Protein AF-A0A7L4PKH6-F1 (afdb_monomer_lite)

Structure (mmCIF, N/CA/C/O backbone):
data_AF-A0A7L4PKH6-F1
#
_entry.id   AF-A0A7L4PKH6-F1
#
loop_
_atom_site.group_PDB
_atom_site.id
_atom_site.type_symbol
_atom_site.label_atom_id
_atom_site.label_alt_id
_atom_site.label_comp_id
_atom_site.label_asym_id
_atom_site.label_entity_id
_atom_site.label_seq_id
_atom_site.pdbx_PDB_ins_code
_atom_site.Cartn_x
_atom_site.Cartn_y
_atom_site.Cartn_z
_atom_site.occupancy
_atom_site.B_iso_or_equiv
_atom_site.auth_seq_id
_atom_site.auth_comp_id
_atom_site.auth_asym_id
_atom_site.auth_atom_id
_atom_site.pdbx_PDB_model_num
ATOM 1 N N . ASN A 1 1 ? 26.797 -3.212 -8.574 1.00 84.25 1 ASN A N 1
ATOM 2 C CA . ASN A 1 1 ? 27.108 -4.497 -7.897 1.00 84.25 1 ASN A CA 1
ATOM 3 C C . ASN A 1 1 ? 26.243 -5.493 -8.623 1.00 84.25 1 ASN A C 1
ATOM 5 O O . ASN A 1 1 ? 25.037 -5.291 -8.615 1.00 84.25 1 ASN A O 1
ATOM 9 N N . GLU A 1 2 ? 26.840 -6.496 -9.261 1.00 94.25 2 GLU A N 1
ATOM 10 C CA . GLU A 1 2 ? 26.172 -7.396 -10.209 1.00 94.25 2 GLU A CA 1
ATOM 11 C C . GLU A 1 2 ? 24.818 -7.933 -9.711 1.00 94.25 2 GLU A C 1
ATOM 13 O O . GLU A 1 2 ? 23.848 -7.939 -10.462 1.00 94.25 2 GLU A O 1
ATOM 18 N N . ILE A 1 3 ? 24.705 -8.284 -8.425 1.00 94.69 3 ILE A N 1
ATOM 19 C CA . ILE A 1 3 ? 23.453 -8.791 -7.834 1.00 94.69 3 ILE A CA 1
ATOM 20 C C . ILE A 1 3 ? 22.345 -7.728 -7.828 1.00 94.69 3 ILE A C 1
ATOM 22 O O . ILE A 1 3 ? 21.189 -8.030 -8.124 1.00 94.69 3 ILE A O 1
ATOM 26 N N . ILE A 1 4 ? 22.686 -6.480 -7.496 1.00 91.00 4 ILE A N 1
ATOM 27 C CA . ILE A 1 4 ? 21.734 -5.358 -7.494 1.00 91.00 4 ILE A CA 1
ATOM 28 C C . ILE A 1 4 ? 21.279 -5.075 -8.926 1.00 91.00 4 ILE A C 1
ATOM 30 O O . ILE A 1 4 ? 20.088 -4.910 -9.178 1.00 91.00 4 ILE A O 1
ATOM 34 N N . ASP A 1 5 ? 22.220 -5.082 -9.868 1.00 93.44 5 ASP A N 1
ATOM 35 C CA . ASP A 1 5 ? 21.943 -4.805 -11.274 1.00 93.44 5 ASP A CA 1
ATOM 36 C C . ASP A 1 5 ? 21.011 -5.880 -11.868 1.00 93.44 5 ASP A C 1
ATOM 38 O O . ASP A 1 5 ? 20.018 -5.548 -12.519 1.00 93.44 5 ASP A O 1
ATOM 42 N N . LEU A 1 6 ? 21.252 -7.159 -11.557 1.00 96.19 6 LEU A N 1
ATOM 43 C CA . LEU A 1 6 ? 20.371 -8.272 -11.930 1.00 96.19 6 LEU A CA 1
ATOM 44 C C . LEU A 1 6 ? 18.995 -8.193 -11.253 1.00 96.19 6 LEU A C 1
ATOM 46 O O . LEU A 1 6 ? 17.981 -8.438 -11.904 1.00 96.19 6 LEU A O 1
ATOM 50 N N . SER A 1 7 ? 18.933 -7.812 -9.974 1.00 93.44 7 SER A N 1
ATOM 51 C CA . SER A 1 7 ? 17.662 -7.656 -9.247 1.00 93.44 7 SER A CA 1
ATOM 52 C C . SER A 1 7 ? 16.801 -6.543 -9.853 1.00 93.44 7 SER A C 1
ATOM 54 O O . SER A 1 7 ? 15.596 -6.717 -10.040 1.00 93.44 7 SER A O 1
ATOM 56 N N . ASN A 1 8 ? 17.425 -5.428 -10.245 1.00 93.12 8 ASN A N 1
ATOM 57 C CA . ASN A 1 8 ? 16.753 -4.326 -10.930 1.00 93.12 8 ASN A CA 1
ATOM 58 C C . ASN A 1 8 ? 16.263 -4.732 -12.327 1.00 93.12 8 ASN A C 1
ATOM 60 O O . ASN A 1 8 ? 15.149 -4.383 -12.715 1.00 93.12 8 ASN A O 1
ATOM 64 N N . GLN A 1 9 ? 17.056 -5.502 -13.078 1.00 96.56 9 GLN A N 1
ATOM 65 C CA . GLN A 1 9 ? 16.622 -6.049 -14.368 1.00 96.56 9 GLN A CA 1
ATOM 66 C C . GLN A 1 9 ? 15.438 -7.007 -14.208 1.00 96.56 9 GLN A C 1
ATOM 68 O O . GLN A 1 9 ? 14.466 -6.907 -14.955 1.00 96.56 9 GLN A O 1
ATOM 73 N N . PHE A 1 10 ? 15.477 -7.886 -13.205 1.00 96.62 10 PHE A N 1
ATOM 74 C CA . PHE A 1 10 ? 14.372 -8.790 -12.901 1.00 96.62 10 PHE A CA 1
ATOM 75 C C . PHE A 1 10 ? 13.089 -8.022 -12.565 1.00 96.62 10 PHE A C 1
ATOM 77 O O . PHE A 1 10 ? 12.035 -8.304 -13.136 1.00 96.62 10 PHE A O 1
ATOM 84 N N . LEU A 1 11 ? 13.182 -6.998 -11.711 1.00 96.19 11 LEU A N 1
ATOM 85 C CA . LEU A 1 11 ? 12.059 -6.119 -11.390 1.00 96.19 11 LEU A CA 1
ATOM 86 C C . LEU A 1 11 ? 11.465 -5.464 -12.648 1.00 96.19 11 LEU A C 1
ATOM 88 O O . LEU A 1 11 ? 10.246 -5.448 -12.813 1.00 96.19 11 LEU A O 1
ATOM 92 N N . ILE A 1 12 ? 12.304 -4.962 -13.559 1.00 97.75 12 ILE A N 1
ATOM 93 C CA . ILE A 1 12 ? 11.849 -4.374 -14.829 1.00 97.75 12 ILE A CA 1
ATOM 94 C C . ILE A 1 12 ? 11.05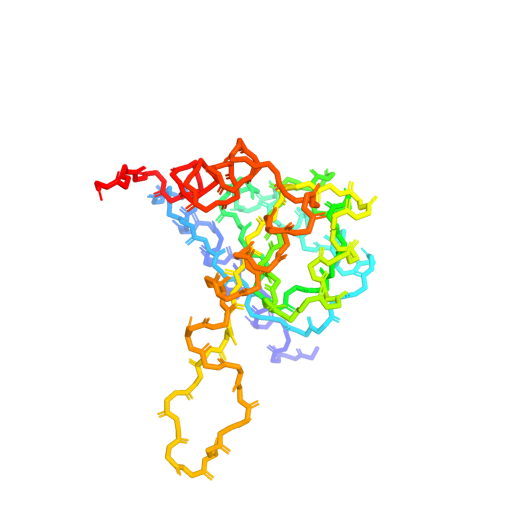1 -5.388 -15.657 1.00 97.75 12 ILE A C 1
ATOM 96 O O . ILE A 1 12 ? 9.993 -5.042 -16.187 1.00 97.75 12 ILE A O 1
ATOM 100 N N . GLU A 1 13 ? 11.523 -6.630 -15.773 1.00 98.25 13 GLU A N 1
ATOM 101 C CA . GLU A 1 13 ? 10.806 -7.667 -16.523 1.00 98.25 13 GLU A CA 1
ATOM 102 C C . GLU A 1 13 ? 9.475 -8.040 -15.858 1.00 98.25 13 GLU A C 1
ATOM 104 O O . GLU A 1 13 ? 8.458 -8.150 -16.547 1.00 98.25 13 GLU A O 1
ATOM 109 N N . VAL A 1 14 ? 9.430 -8.123 -14.523 1.00 97.75 14 VAL A N 1
ATOM 110 C CA . VAL A 1 14 ? 8.180 -8.327 -13.772 1.00 97.75 14 VAL A CA 1
ATOM 111 C C . VAL A 1 14 ? 7.182 -7.198 -14.043 1.00 97.75 14 VAL A C 1
ATOM 113 O O . VAL A 1 14 ? 6.020 -7.481 -14.330 1.00 97.75 14 VAL A O 1
ATOM 116 N N . LEU A 1 15 ? 7.621 -5.935 -14.026 1.00 98.31 15 LEU A N 1
ATOM 117 C CA . LEU A 1 15 ? 6.761 -4.778 -14.310 1.00 98.31 15 LEU A CA 1
ATOM 118 C C . LEU A 1 15 ? 6.201 -4.796 -15.742 1.00 98.31 15 LEU A C 1
ATOM 120 O O . LEU A 1 15 ? 5.029 -4.480 -15.957 1.00 98.31 15 LEU A O 1
ATOM 124 N N . LYS A 1 16 ? 7.007 -5.195 -16.733 1.00 98.50 16 LYS A N 1
ATOM 125 C CA . LYS A 1 16 ? 6.545 -5.324 -18.126 1.00 98.50 16 LYS A CA 1
ATOM 126 C C . LYS A 1 16 ? 5.497 -6.425 -18.270 1.00 98.50 16 LYS A C 1
ATOM 128 O O . LYS A 1 16 ? 4.482 -6.233 -18.946 1.00 98.50 16 LYS A O 1
ATOM 133 N N . VAL A 1 17 ? 5.746 -7.583 -17.657 1.00 98.38 17 VAL A N 1
ATOM 134 C CA . VAL A 1 17 ? 4.822 -8.723 -17.694 1.00 98.38 17 VAL A CA 1
ATOM 135 C C . VAL A 1 17 ? 3.522 -8.377 -16.975 1.00 98.38 17 VAL A C 1
ATOM 137 O O . VAL A 1 17 ? 2.450 -8.621 -17.529 1.00 98.38 17 VAL A O 1
ATOM 140 N N . SER A 1 18 ? 3.594 -7.753 -15.799 1.00 97.69 18 SER A N 1
ATOM 141 C CA . SER A 1 18 ? 2.405 -7.395 -15.027 1.00 97.69 18 SER A CA 1
ATOM 142 C C . SER A 1 18 ? 1.519 -6.394 -15.761 1.00 97.69 18 SER A C 1
ATOM 144 O O . SER A 1 18 ? 0.314 -6.613 -15.864 1.00 97.69 18 SER A O 1
ATOM 146 N N . LYS A 1 19 ? 2.115 -5.376 -16.395 1.00 97.75 19 LYS A N 1
ATOM 147 C CA . LYS A 1 19 ? 1.410 -4.430 -17.271 1.00 97.75 19 LYS A CA 1
ATOM 148 C C . LYS A 1 19 ? 0.704 -5.134 -18.428 1.00 97.75 19 LYS A C 1
ATOM 150 O O . LYS A 1 19 ? -0.453 -4.842 -18.720 1.00 97.75 19 LYS A O 1
ATOM 155 N N . LYS A 1 20 ? 1.377 -6.084 -19.090 1.00 98.06 20 LYS A N 1
ATOM 156 C CA . LYS A 1 20 ? 0.788 -6.865 -20.192 1.00 98.06 20 LYS A CA 1
ATOM 157 C C . LYS A 1 20 ? -0.409 -7.699 -19.723 1.00 98.06 20 LYS A C 1
ATOM 159 O O . LYS A 1 20 ? -1.388 -7.815 -20.455 1.00 98.06 20 LYS A O 1
ATOM 164 N N . LEU A 1 21 ? -0.319 -8.282 -18.529 1.00 97.31 21 LEU A N 1
ATOM 165 C CA . LEU A 1 21 ? -1.365 -9.119 -17.936 1.00 97.31 21 LEU A CA 1
ATOM 166 C C . LEU A 1 21 ? -2.430 -8.319 -17.173 1.00 97.31 21 LEU A C 1
ATOM 168 O O . LEU A 1 21 ? -3.433 -8.899 -16.768 1.00 97.31 21 LEU A O 1
ATOM 172 N N . LYS A 1 22 ? -2.227 -7.007 -16.993 1.00 95.25 22 LYS A N 1
ATOM 173 C CA . LYS A 1 22 ? -3.051 -6.122 -16.157 1.00 95.25 22 LYS A CA 1
ATOM 174 C C . LYS A 1 22 ? -3.193 -6.623 -14.714 1.00 95.25 22 LYS A C 1
ATOM 176 O O . LYS A 1 22 ? -4.240 -6.437 -14.096 1.00 95.25 22 LYS A O 1
ATOM 181 N N . CYS A 1 23 ? -2.156 -7.271 -14.182 1.00 96.38 23 CYS A N 1
ATOM 182 C CA . CYS A 1 23 ? -2.165 -7.805 -12.824 1.00 96.38 23 CYS A CA 1
ATOM 183 C C . CYS A 1 23 ? -1.380 -6.902 -11.857 1.00 96.38 23 CYS A C 1
ATOM 185 O O . CYS A 1 23 ? -0.369 -6.315 -12.254 1.00 96.38 23 CYS A O 1
ATOM 187 N N . PRO A 1 24 ? -1.795 -6.806 -10.583 1.00 97.69 24 PRO A N 1
ATOM 188 C CA . PRO A 1 24 ? -1.053 -6.042 -9.588 1.00 97.69 24 PRO A CA 1
ATOM 189 C C . PRO A 1 24 ? 0.324 -6.622 -9.274 1.00 97.69 24 PRO A C 1
ATOM 191 O O . PRO A 1 24 ? 0.537 -7.831 -9.359 1.00 97.69 24 PRO A O 1
ATOM 194 N N . VAL A 1 25 ? 1.240 -5.756 -8.842 1.00 97.81 25 VAL A N 1
ATOM 195 C CA . VAL A 1 25 ? 2.558 -6.127 -8.313 1.00 97.81 25 VAL A CA 1
ATOM 196 C C . VAL A 1 25 ? 2.701 -5.576 -6.904 1.00 97.81 25 VAL A C 1
ATOM 198 O O . VAL A 1 25 ? 2.590 -4.370 -6.693 1.00 97.81 25 VAL A O 1
ATOM 201 N N . GLN A 1 26 ? 2.998 -6.456 -5.950 1.00 97.19 26 GLN A N 1
ATOM 202 C CA . GLN A 1 26 ? 3.416 -6.062 -4.609 1.00 97.19 26 GLN A CA 1
ATOM 203 C C . GLN A 1 26 ? 4.945 -6.048 -4.534 1.00 97.19 26 GLN A C 1
ATOM 205 O O . GLN A 1 26 ? 5.595 -7.070 -4.747 1.00 97.19 26 GLN A O 1
ATOM 210 N N . LEU A 1 27 ? 5.521 -4.884 -4.248 1.00 95.81 27 LEU A N 1
ATOM 211 C CA . LEU A 1 27 ? 6.961 -4.683 -4.153 1.00 95.81 27 LEU A CA 1
ATOM 212 C C . LEU A 1 27 ? 7.431 -4.852 -2.711 1.00 95.81 27 LEU A C 1
ATOM 214 O O . LEU A 1 27 ? 7.104 -4.034 -1.847 1.00 95.81 27 LEU A O 1
ATOM 218 N N . HIS A 1 28 ? 8.245 -5.879 -2.481 1.00 93.06 28 HIS A N 1
ATOM 219 C CA . HIS A 1 28 ? 9.047 -6.019 -1.272 1.00 93.06 28 HIS A CA 1
ATOM 220 C C . HIS A 1 28 ? 10.441 -5.448 -1.548 1.00 93.06 28 HIS A C 1
ATOM 222 O O . HIS A 1 28 ? 11.146 -5.907 -2.443 1.00 93.06 28 HIS A O 1
ATOM 228 N N . THR A 1 29 ? 10.817 -4.422 -0.798 1.00 90.12 29 THR A N 1
ATOM 229 C CA . THR A 1 29 ? 12.062 -3.663 -0.979 1.00 90.12 29 THR A CA 1
ATOM 230 C C . THR A 1 29 ? 12.585 -3.257 0.392 1.00 90.12 29 THR A C 1
ATOM 232 O O . THR A 1 29 ? 11.888 -3.416 1.398 1.00 90.12 29 THR A O 1
ATOM 235 N N . GLU A 1 30 ? 13.765 -2.653 0.440 1.00 88.06 30 GLU A N 1
ATOM 236 C CA . GLU A 1 30 ? 14.218 -1.920 1.612 1.00 88.06 30 GLU A CA 1
ATOM 237 C C . GLU A 1 30 ? 13.219 -0.826 2.032 1.00 88.06 30 GLU A C 1
ATOM 239 O O . GLU A 1 30 ? 12.331 -0.414 1.271 1.00 88.06 30 GLU A O 1
ATOM 244 N N . THR A 1 31 ? 13.365 -0.341 3.266 1.00 83.44 31 THR A N 1
ATOM 245 C CA . THR A 1 31 ? 12.620 0.831 3.729 1.00 83.44 31 THR A CA 1
ATOM 246 C C . THR A 1 31 ? 12.959 2.019 2.838 1.00 83.44 31 THR A C 1
ATOM 248 O O . THR A 1 31 ? 14.115 2.429 2.763 1.00 83.44 31 THR A O 1
ATOM 251 N N . PHE A 1 32 ? 11.946 2.569 2.176 1.00 89.62 32 PHE A N 1
ATOM 252 C CA . PHE A 1 32 ? 12.114 3.719 1.298 1.00 89.62 32 PHE A CA 1
ATOM 253 C C . PHE A 1 32 ? 12.119 5.022 2.086 1.00 89.62 32 PHE A C 1
ATOM 255 O O . PHE A 1 32 ? 11.326 5.215 3.008 1.00 89.62 32 PHE A O 1
ATOM 262 N N . ASP A 1 33 ? 13.009 5.916 1.677 1.00 94.25 33 ASP A N 1
ATOM 263 C CA . ASP A 1 33 ? 12.849 7.348 1.867 1.00 94.25 33 ASP A CA 1
ATOM 264 C C . ASP A 1 33 ? 12.178 7.967 0.628 1.00 94.25 33 ASP A C 1
ATOM 266 O O . ASP A 1 33 ? 11.832 7.275 -0.334 1.00 94.25 33 ASP A O 1
ATOM 270 N N . GLU A 1 34 ? 11.989 9.284 0.646 1.00 95.50 34 GLU A N 1
ATOM 271 C CA . GLU A 1 34 ? 11.386 10.021 -0.467 1.00 95.50 34 GLU A CA 1
ATOM 272 C C . GLU A 1 34 ? 12.127 9.804 -1.796 1.00 95.50 34 GLU A C 1
ATOM 274 O O . GLU A 1 34 ? 11.493 9.597 -2.831 1.00 95.50 34 GLU A O 1
ATOM 279 N N . SER A 1 35 ? 13.466 9.777 -1.777 1.00 96.38 35 SER A N 1
ATOM 280 C CA . SER A 1 35 ? 14.270 9.606 -2.993 1.00 96.38 35 SER A CA 1
ATOM 281 C C . SER A 1 35 ? 14.027 8.244 -3.641 1.00 96.38 35 SER A C 1
ATOM 283 O O . SER A 1 35 ? 13.885 8.150 -4.861 1.00 96.38 35 SER A O 1
ATOM 285 N N . LYS A 1 36 ? 13.889 7.197 -2.820 1.00 95.38 36 LYS A N 1
ATOM 286 C CA . LYS A 1 36 ? 13.589 5.841 -3.278 1.00 95.38 36 LYS A CA 1
ATOM 287 C C . LYS A 1 36 ? 12.176 5.702 -3.822 1.00 95.38 36 LYS A C 1
ATOM 289 O O . LYS A 1 36 ? 11.981 4.988 -4.806 1.00 95.38 36 LYS A O 1
ATOM 294 N N . PHE A 1 37 ? 11.207 6.423 -3.257 1.00 97.00 37 PHE A N 1
ATOM 295 C CA . PHE A 1 37 ? 9.873 6.509 -3.851 1.00 97.00 37 PHE A CA 1
ATOM 296 C C . PHE A 1 37 ? 9.899 7.148 -5.242 1.00 97.00 37 PHE A C 1
ATOM 298 O O . PHE A 1 37 ? 9.284 6.625 -6.169 1.00 97.00 37 PHE A O 1
ATOM 305 N N . LEU A 1 38 ? 10.641 8.239 -5.423 1.00 97.38 38 LEU A N 1
ATOM 306 C CA . LEU A 1 38 ? 10.764 8.877 -6.735 1.00 97.38 38 LEU A CA 1
ATOM 307 C C . LEU A 1 38 ? 11.482 7.968 -7.747 1.00 97.38 38 LEU A C 1
ATOM 309 O O . LEU A 1 38 ? 11.027 7.834 -8.882 1.00 97.38 38 LEU A O 1
ATOM 313 N N . GLU A 1 39 ? 12.550 7.284 -7.323 1.00 95.69 39 GLU A N 1
ATOM 314 C CA . GLU A 1 39 ? 13.290 6.326 -8.155 1.00 95.69 39 GLU A CA 1
ATOM 315 C C . GLU A 1 39 ? 12.385 5.183 -8.648 1.00 95.69 39 GLU A C 1
ATOM 317 O O . GLU A 1 39 ? 12.326 4.908 -9.852 1.00 95.69 39 GLU A O 1
ATOM 322 N N . ILE A 1 40 ? 11.626 4.548 -7.742 1.00 95.25 40 ILE A N 1
ATOM 323 C CA . ILE A 1 40 ? 10.695 3.484 -8.138 1.00 95.25 40 ILE A CA 1
ATOM 324 C C . ILE A 1 40 ? 9.552 4.032 -8.997 1.00 95.25 40 ILE A C 1
ATOM 326 O O . ILE A 1 40 ? 9.113 3.358 -9.928 1.00 95.25 40 ILE A O 1
ATOM 330 N N . GLY A 1 41 ? 9.086 5.253 -8.718 1.00 96.88 41 GLY A N 1
ATOM 331 C CA . GLY A 1 41 ? 8.023 5.915 -9.466 1.00 96.88 41 GLY A CA 1
ATOM 332 C C . GLY A 1 41 ? 8.381 6.062 -10.942 1.00 96.88 41 GLY A C 1
ATOM 333 O O . GLY A 1 41 ? 7.605 5.662 -11.811 1.00 96.88 41 GLY A O 1
ATOM 334 N N . GLU A 1 42 ? 9.592 6.537 -11.237 1.00 97.69 42 GLU A N 1
ATOM 335 C CA . GLU A 1 42 ? 10.095 6.650 -12.610 1.00 97.69 42 GLU A CA 1
ATOM 336 C C . GLU A 1 42 ? 10.246 5.280 -13.290 1.00 97.69 42 GLU A C 1
ATOM 338 O O . GLU A 1 42 ? 9.875 5.113 -14.459 1.00 97.69 42 GLU A O 1
ATOM 343 N N . LEU A 1 43 ? 10.721 4.266 -12.558 1.00 96.88 43 LEU A N 1
ATOM 344 C CA . LEU A 1 43 ? 10.839 2.899 -13.071 1.00 96.88 43 LEU A CA 1
ATOM 345 C C . LEU A 1 43 ? 9.469 2.319 -13.460 1.00 96.88 43 LEU A C 1
ATOM 347 O O . LEU A 1 43 ? 9.290 1.798 -14.566 1.00 96.88 43 LEU A O 1
ATOM 351 N N . VAL A 1 44 ? 8.492 2.433 -12.560 1.00 97.38 44 VAL A N 1
ATOM 352 C CA . VAL A 1 44 ? 7.132 1.915 -12.741 1.00 97.38 44 VAL A CA 1
ATOM 353 C C . VAL A 1 44 ? 6.407 2.677 -13.844 1.00 97.38 44 VAL A C 1
ATOM 355 O O . VAL A 1 44 ? 5.770 2.052 -14.688 1.00 97.38 44 VAL A O 1
ATOM 358 N N . LYS A 1 45 ? 6.552 4.002 -13.913 1.00 97.62 45 LYS A N 1
ATOM 359 C CA . LYS A 1 45 ? 5.997 4.819 -15.000 1.00 97.62 45 LYS A CA 1
ATOM 360 C C . LYS A 1 45 ? 6.533 4.393 -16.366 1.00 97.62 45 LYS A C 1
ATOM 362 O O . LYS A 1 45 ? 5.785 4.368 -17.344 1.00 97.62 45 LYS A O 1
ATOM 367 N N . LYS A 1 46 ? 7.818 4.031 -16.441 1.00 98.06 46 LYS A N 1
ATOM 368 C CA . LYS A 1 46 ? 8.468 3.622 -17.690 1.00 98.06 46 LYS A CA 1
ATOM 369 C C . LYS A 1 46 ? 8.096 2.205 -18.129 1.00 98.06 46 LYS A C 1
ATOM 371 O O . LYS A 1 46 ? 7.841 1.989 -19.313 1.00 98.06 46 LYS A O 1
ATOM 376 N N . TYR A 1 47 ? 8.079 1.241 -17.209 1.00 98.25 47 TYR A N 1
ATOM 377 C CA . TYR A 1 47 ? 7.988 -0.183 -17.563 1.00 98.25 47 TYR A CA 1
ATOM 378 C C . TYR A 1 47 ? 6.698 -0.872 -17.116 1.00 98.25 47 TYR A C 1
ATOM 380 O O . TYR A 1 47 ? 6.318 -1.875 -17.716 1.00 98.25 47 TYR A O 1
ATOM 388 N N . GLY A 1 48 ? 6.011 -0.331 -16.113 1.00 97.81 48 GLY A N 1
ATOM 389 C CA . GLY A 1 48 ? 4.809 -0.899 -15.512 1.00 97.81 48 GLY A CA 1
ATOM 390 C C . GLY A 1 48 ? 3.566 -0.022 -15.681 1.00 97.81 48 GLY A C 1
ATOM 391 O O . GLY A 1 48 ? 3.428 0.748 -16.642 1.00 97.81 48 GLY A O 1
ATOM 392 N N . GLU A 1 49 ? 2.646 -0.180 -14.736 1.00 98.00 49 GLU A N 1
ATOM 393 C CA . GLU A 1 49 ? 1.413 0.591 -14.590 1.00 98.00 49 GLU A CA 1
ATOM 394 C C . GLU A 1 49 ? 1.303 1.042 -13.122 1.00 98.00 49 GLU A C 1
ATOM 396 O O . GLU A 1 49 ? 1.059 0.198 -12.259 1.00 98.00 49 GLU A O 1
ATOM 401 N N . PRO A 1 50 ? 1.518 2.336 -12.805 1.00 98.00 50 PRO A N 1
ATOM 402 C CA . PRO A 1 50 ? 1.547 2.818 -11.421 1.00 98.00 50 PRO A CA 1
ATOM 403 C C . PRO A 1 50 ? 0.318 2.447 -10.588 1.00 98.00 50 PRO A C 1
ATOM 405 O O . PRO A 1 50 ? 0.466 1.983 -9.459 1.00 98.00 50 PRO A O 1
ATOM 408 N N . SER A 1 51 ? -0.878 2.525 -11.178 1.00 97.88 51 SER A N 1
ATOM 409 C CA . SER A 1 51 ? -2.150 2.163 -10.535 1.00 97.88 51 SER A CA 1
ATOM 410 C C . SER A 1 51 ? -2.279 0.673 -10.179 1.00 97.88 51 SER A C 1
ATOM 412 O O . SER A 1 51 ? -3.234 0.275 -9.518 1.00 97.88 51 SER A O 1
ATOM 414 N N . LYS A 1 52 ? -1.328 -0.168 -10.601 1.00 98.12 52 LYS A N 1
ATOM 415 C CA . LYS A 1 52 ? -1.259 -1.601 -10.289 1.00 98.12 52 LYS A CA 1
ATOM 416 C C . LYS A 1 52 ? -0.076 -1.952 -9.384 1.00 98.12 52 LYS A C 1
ATOM 418 O O . LYS A 1 52 ? 0.182 -3.131 -9.158 1.00 98.12 52 LYS A O 1
ATOM 423 N N . VAL A 1 53 ? 0.651 -0.968 -8.853 1.00 98.31 53 VAL A N 1
ATOM 424 C CA . VAL A 1 53 ? 1.806 -1.209 -7.980 1.00 98.31 53 VAL A CA 1
ATOM 425 C C . VAL A 1 53 ? 1.478 -0.882 -6.532 1.00 98.31 53 VAL A C 1
ATOM 427 O O . VAL A 1 53 ? 1.052 0.223 -6.201 1.00 98.31 53 VAL A O 1
ATOM 430 N N . ILE A 1 54 ? 1.737 -1.855 -5.663 1.00 98.50 54 ILE A N 1
ATOM 431 C CA . ILE A 1 54 ? 1.630 -1.728 -4.217 1.00 98.50 54 ILE A CA 1
ATOM 432 C C . ILE A 1 54 ? 3.035 -1.790 -3.624 1.00 98.50 54 ILE A C 1
ATOM 434 O O . ILE A 1 54 ? 3.750 -2.772 -3.817 1.00 98.50 54 ILE A O 1
ATOM 438 N N . LYS A 1 55 ? 3.435 -0.781 -2.854 1.00 97.62 55 LYS A N 1
ATOM 439 C CA . LYS A 1 55 ? 4.608 -0.877 -1.984 1.00 97.62 55 LYS A CA 1
ATOM 440 C C . LYS A 1 55 ? 4.199 -1.623 -0.718 1.00 97.62 55 LYS A C 1
ATOM 442 O O . LYS A 1 55 ? 3.497 -1.071 0.126 1.00 97.62 55 LYS A O 1
ATOM 447 N N . HIS A 1 56 ? 4.622 -2.873 -0.594 1.00 96.38 56 HIS A N 1
ATOM 448 C CA . HIS A 1 56 ? 4.429 -3.657 0.622 1.00 96.38 56 HIS A CA 1
ATOM 449 C C . HIS A 1 56 ? 5.401 -3.190 1.716 1.00 96.38 56 HIS A C 1
ATOM 451 O O . HIS A 1 56 ? 6.487 -2.672 1.413 1.00 96.38 56 HIS A O 1
ATOM 457 N N . PHE A 1 57 ? 4.998 -3.333 2.979 1.00 94.62 57 PHE A N 1
ATOM 458 C CA . PHE A 1 57 ? 5.726 -2.858 4.151 1.00 94.62 57 PHE A CA 1
ATOM 459 C C . PHE A 1 57 ? 6.120 -1.379 4.011 1.00 94.62 57 PHE A C 1
ATOM 461 O O . PHE A 1 57 ? 7.265 -0.973 4.232 1.00 94.62 57 PHE A O 1
ATOM 468 N N . SER A 1 58 ? 5.179 -0.560 3.538 1.00 96.69 58 SER A N 1
ATOM 469 C CA . SER A 1 58 ? 5.444 0.839 3.222 1.00 96.69 58 SER A CA 1
ATOM 470 C C . SER A 1 58 ? 5.551 1.688 4.491 1.00 96.69 58 SER A C 1
ATOM 472 O O . SER A 1 58 ? 4.738 1.529 5.411 1.00 96.69 58 SER A O 1
ATOM 474 N N . PRO A 1 59 ? 6.478 2.665 4.545 1.00 96.25 59 PRO A N 1
ATOM 475 C CA . PRO A 1 59 ? 6.319 3.792 5.456 1.00 96.25 59 PRO A CA 1
ATOM 476 C C . PRO A 1 59 ? 5.022 4.564 5.125 1.00 96.25 59 PRO A C 1
ATOM 478 O O . PRO A 1 59 ? 4.534 4.493 3.990 1.00 96.25 59 PRO A O 1
ATOM 481 N N . PRO A 1 60 ? 4.450 5.307 6.091 1.00 96.44 60 PRO A N 1
ATOM 482 C CA . PRO A 1 60 ? 3.177 6.009 5.930 1.00 96.44 60 PRO A CA 1
ATOM 483 C C . PRO A 1 60 ? 3.315 7.327 5.145 1.00 96.44 60 PRO A C 1
ATOM 485 O O . PRO A 1 60 ? 2.858 8.359 5.613 1.00 96.44 60 PRO A O 1
ATOM 488 N N . MET A 1 61 ? 3.964 7.293 3.977 1.00 96.31 61 MET A N 1
ATOM 489 C CA . MET A 1 61 ? 4.167 8.452 3.099 1.00 96.31 61 MET A CA 1
ATOM 490 C C . MET A 1 61 ? 3.132 8.408 1.967 1.00 96.31 61 MET A C 1
ATOM 492 O O . MET A 1 61 ? 3.391 7.890 0.879 1.00 96.31 61 MET A O 1
ATOM 496 N N . ILE A 1 62 ? 1.914 8.867 2.244 1.00 98.25 62 ILE A N 1
ATOM 497 C CA . ILE A 1 62 ? 0.781 8.763 1.314 1.00 98.25 62 ILE A CA 1
ATOM 498 C C . ILE A 1 62 ? 0.937 9.744 0.160 1.00 98.25 62 ILE A C 1
ATOM 500 O O . ILE A 1 62 ? 0.785 9.353 -0.997 1.00 98.25 62 ILE A O 1
ATOM 504 N N . SER A 1 63 ? 1.319 10.985 0.463 1.00 97.94 63 SER A N 1
ATOM 505 C CA . SER A 1 63 ? 1.392 12.074 -0.516 1.00 97.94 63 SER A CA 1
ATOM 506 C C . SER A 1 63 ? 2.406 11.771 -1.620 1.00 97.94 63 SER A C 1
ATOM 508 O O . SER A 1 63 ? 2.135 11.982 -2.803 1.00 97.94 63 SER A O 1
ATOM 510 N N . ILE A 1 64 ? 3.567 11.212 -1.251 1.00 97.75 64 ILE A N 1
ATOM 511 C CA . ILE A 1 64 ? 4.594 10.834 -2.229 1.00 97.75 64 ILE A CA 1
ATOM 512 C C . ILE A 1 64 ? 4.109 9.678 -3.109 1.00 97.75 64 ILE A C 1
ATOM 514 O O . ILE A 1 64 ? 4.226 9.765 -4.330 1.00 97.75 64 ILE A O 1
ATOM 518 N N . CYS A 1 65 ? 3.499 8.641 -2.519 1.00 97.94 65 CYS A N 1
ATOM 519 C CA . CYS A 1 65 ? 2.979 7.493 -3.263 1.00 97.94 65 CYS A CA 1
ATOM 520 C C . CYS A 1 65 ? 1.883 7.912 -4.246 1.00 97.94 65 CYS A C 1
ATOM 522 O O . CYS A 1 65 ? 1.873 7.454 -5.387 1.00 97.94 65 CYS A O 1
ATOM 524 N N . GLU A 1 66 ? 0.995 8.810 -3.822 1.00 98.00 66 GLU A N 1
ATOM 525 C CA . GLU A 1 66 ? -0.048 9.378 -4.668 1.00 98.00 66 GLU A CA 1
ATOM 526 C C . GLU A 1 66 ? 0.541 10.173 -5.838 1.00 98.00 66 GLU A C 1
ATOM 528 O O . GLU A 1 66 ? 0.129 9.959 -6.977 1.00 98.00 66 GLU A O 1
ATOM 533 N N . SER A 1 67 ? 1.568 10.998 -5.603 1.00 97.75 67 SER A N 1
ATOM 534 C CA . SER A 1 67 ? 2.205 11.786 -6.671 1.00 97.75 67 SER A CA 1
ATOM 535 C C . SER A 1 67 ? 2.872 10.936 -7.764 1.00 97.75 67 SER A C 1
ATOM 537 O O . SER A 1 67 ? 2.917 11.348 -8.924 1.00 97.75 67 SER A O 1
ATOM 539 N N . ILE A 1 68 ? 3.343 9.732 -7.419 1.00 97.81 68 ILE A N 1
ATOM 540 C CA . ILE A 1 68 ? 3.916 8.762 -8.369 1.00 97.81 68 ILE A CA 1
ATOM 541 C C . ILE A 1 68 ? 2.908 7.689 -8.818 1.00 97.81 68 ILE A C 1
ATOM 543 O O . ILE A 1 68 ? 3.246 6.822 -9.623 1.00 97.81 68 ILE A O 1
ATOM 547 N N . GLY A 1 69 ? 1.671 7.739 -8.316 1.00 97.88 69 GLY A N 1
ATOM 548 C CA . GLY A 1 69 ? 0.549 6.891 -8.720 1.00 97.88 69 GLY A CA 1
ATOM 549 C C . GLY A 1 69 ? 0.489 5.490 -8.101 1.00 97.88 69 GLY A C 1
ATOM 550 O O . GLY A 1 69 ? -0.459 4.763 -8.399 1.00 97.88 69 GLY A O 1
ATOM 551 N N . ILE A 1 70 ? 1.434 5.111 -7.235 1.00 98.00 70 ILE A N 1
ATOM 552 C CA . ILE A 1 70 ? 1.456 3.790 -6.577 1.00 98.00 70 ILE A CA 1
ATOM 553 C C . ILE A 1 70 ? 0.652 3.800 -5.269 1.00 98.00 70 ILE A C 1
ATOM 555 O O . ILE A 1 70 ? 0.238 4.856 -4.791 1.00 98.00 70 ILE A O 1
ATOM 559 N N . TYR A 1 71 ? 0.439 2.627 -4.671 1.00 98.38 71 TYR A N 1
ATOM 560 C CA . TYR A 1 71 ? -0.286 2.485 -3.407 1.00 98.38 71 TYR A CA 1
ATOM 561 C C . TYR A 1 71 ? 0.636 1.996 -2.283 1.00 98.38 71 TYR A C 1
ATOM 563 O O . TYR A 1 71 ? 1.280 0.958 -2.434 1.00 98.38 71 TYR A O 1
ATOM 571 N N . PRO A 1 72 ? 0.703 2.681 -1.133 1.00 98.06 72 PRO A N 1
ATOM 572 C CA . PRO A 1 72 ? 1.395 2.158 0.035 1.00 98.06 72 PRO A CA 1
ATOM 573 C C . PRO A 1 72 ? 0.502 1.151 0.769 1.00 98.06 72 PRO A C 1
ATOM 575 O O . PRO A 1 72 ? -0.661 1.434 1.056 1.00 98.06 72 PRO A O 1
ATOM 578 N N . SER A 1 73 ? 1.055 -0.012 1.113 1.00 98.00 73 SER A N 1
ATOM 579 C CA . SER A 1 73 ? 0.440 -0.972 2.032 1.00 98.00 73 SER A CA 1
ATOM 580 C C . SER A 1 73 ? 1.156 -0.913 3.375 1.00 98.00 73 SER A C 1
ATOM 582 O O . SER A 1 73 ? 2.367 -1.120 3.459 1.00 98.00 73 SER A O 1
ATOM 584 N N . ILE A 1 74 ? 0.419 -0.534 4.417 1.00 97.69 74 ILE A N 1
ATOM 585 C CA . ILE A 1 74 ? 0.976 -0.107 5.700 1.00 97.69 74 ILE A CA 1
ATOM 586 C C . ILE A 1 74 ? 0.615 -1.116 6.779 1.00 97.69 74 ILE A C 1
ATOM 588 O O . ILE A 1 74 ? -0.555 -1.451 6.984 1.00 97.69 74 ILE A O 1
ATOM 592 N N . VAL A 1 75 ? 1.620 -1.543 7.545 1.00 95.88 75 VAL A N 1
ATOM 593 C CA . VAL A 1 75 ? 1.409 -2.418 8.701 1.00 95.88 75 VAL A CA 1
ATOM 594 C C . VAL A 1 75 ? 0.428 -1.760 9.675 1.00 95.88 75 VAL A C 1
ATOM 596 O O . VAL A 1 75 ? 0.713 -0.688 10.219 1.00 95.88 75 VAL A O 1
ATOM 599 N N . ALA A 1 76 ? -0.687 -2.442 9.947 1.00 96.69 76 ALA A N 1
ATOM 600 C CA . ALA A 1 76 ? -1.888 -1.954 10.628 1.00 96.69 76 ALA A CA 1
ATOM 601 C C . ALA A 1 76 ? -1.738 -1.730 12.143 1.00 96.69 76 ALA A C 1
ATOM 603 O O . ALA A 1 76 ? -2.659 -1.959 12.929 1.00 96.69 76 ALA A O 1
ATOM 604 N N . ARG A 1 77 ? -0.571 -1.264 12.588 1.00 95.06 77 ARG A N 1
ATOM 605 C CA . ARG A 1 77 ? -0.378 -0.712 13.930 1.00 95.06 77 ARG A CA 1
ATOM 606 C C . ARG A 1 77 ? -1.015 0.672 13.972 1.00 95.06 77 ARG A C 1
ATOM 608 O O . ARG A 1 77 ? -0.736 1.497 13.110 1.00 95.06 77 ARG A O 1
ATOM 615 N N . GLU A 1 78 ? -1.795 0.955 15.013 1.00 95.94 78 GLU A N 1
ATOM 616 C CA . GLU A 1 78 ? -2.517 2.230 15.173 1.00 95.94 78 GLU A CA 1
ATOM 617 C C . GLU A 1 78 ? -1.628 3.458 14.933 1.00 95.94 78 GLU A C 1
ATOM 619 O O . GLU A 1 78 ? -2.011 4.341 14.179 1.00 95.94 78 GLU A O 1
ATOM 624 N N . LYS A 1 79 ? -0.399 3.474 15.469 1.00 97.19 79 LYS A N 1
ATOM 625 C CA . LYS A 1 79 ? 0.552 4.582 15.261 1.00 97.19 79 LYS A CA 1
ATOM 626 C C . LYS A 1 79 ? 0.908 4.831 13.788 1.00 97.19 79 LYS A C 1
ATOM 628 O O . LYS A 1 79 ? 1.183 5.964 13.422 1.00 97.19 79 LYS A O 1
ATOM 633 N N . ASN A 1 80 ? 0.968 3.780 12.969 1.00 97.19 80 ASN A N 1
ATOM 634 C CA . ASN A 1 80 ? 1.332 3.892 11.558 1.00 97.19 80 ASN A CA 1
ATOM 635 C C . ASN A 1 80 ? 0.134 4.404 10.760 1.00 97.19 80 ASN A C 1
ATOM 637 O O . ASN A 1 80 ? 0.290 5.285 9.925 1.00 97.19 80 ASN A O 1
ATOM 641 N N . ILE A 1 81 ? -1.057 3.879 11.063 1.00 98.44 81 ILE A N 1
ATOM 642 C CA . ILE A 1 81 ? -2.299 4.284 10.402 1.00 98.44 81 ILE A CA 1
ATOM 643 C C . ILE A 1 81 ? -2.660 5.732 10.747 1.00 98.44 81 ILE A C 1
ATOM 645 O O . ILE A 1 81 ? -3.052 6.473 9.859 1.00 98.44 81 ILE A O 1
ATOM 649 N N . LEU A 1 82 ? -2.468 6.168 11.997 1.00 98.56 82 LEU A N 1
ATOM 650 C CA . LEU A 1 82 ? -2.671 7.572 12.371 1.00 98.56 82 LEU A CA 1
ATOM 651 C C . LEU A 1 82 ? -1.766 8.511 11.566 1.00 98.56 82 LEU A C 1
ATOM 653 O O . LEU A 1 82 ? -2.267 9.479 11.015 1.00 98.56 82 LEU A O 1
ATOM 657 N N . LYS A 1 83 ? -0.477 8.176 11.418 1.00 98.38 83 LYS A N 1
ATOM 658 C CA . LYS A 1 83 ? 0.451 8.947 10.575 1.00 98.38 83 LYS A CA 1
ATOM 659 C C . LYS A 1 83 ? 0.033 8.969 9.107 1.00 98.38 83 LYS A C 1
ATOM 661 O O . LYS A 1 83 ? 0.099 10.007 8.474 1.00 98.38 83 LYS A O 1
ATOM 666 N N . ALA A 1 84 ? -0.419 7.837 8.570 1.00 98.38 84 ALA A N 1
ATOM 667 C CA . ALA A 1 84 ? -0.901 7.774 7.193 1.00 98.38 84 ALA A CA 1
ATOM 668 C C . ALA A 1 84 ? -2.093 8.719 6.972 1.00 98.38 84 ALA A C 1
ATOM 670 O O . ALA A 1 84 ? -2.122 9.469 6.002 1.00 98.38 84 ALA A O 1
ATOM 671 N N . LEU A 1 85 ? -3.037 8.725 7.918 1.00 98.50 85 LEU A N 1
ATOM 672 C CA . LEU A 1 85 ? -4.234 9.565 7.880 1.00 98.50 85 LEU A CA 1
ATOM 673 C C . LEU A 1 85 ? -3.944 11.068 8.006 1.00 98.50 85 LEU A C 1
ATOM 675 O O . LEU A 1 85 ? -4.804 11.859 7.623 1.00 98.50 85 LEU A O 1
ATOM 679 N N . GLU A 1 86 ? -2.773 11.468 8.514 1.00 98.00 86 GLU A N 1
ATOM 680 C CA . GLU A 1 86 ? -2.324 12.869 8.488 1.00 98.00 86 GLU A CA 1
ATOM 681 C C . GLU A 1 86 ? -2.055 13.353 7.053 1.00 98.00 86 GLU A C 1
ATOM 683 O O . GLU A 1 86 ? -2.227 14.536 6.769 1.00 98.00 86 GLU A O 1
ATOM 688 N N . GLU A 1 87 ? -1.676 12.447 6.145 1.00 97.88 87 GLU A N 1
ATOM 689 C CA . GLU A 1 87 ? -1.376 12.763 4.744 1.00 97.88 87 GLU A CA 1
ATOM 690 C C . GLU A 1 87 ? -2.532 12.444 3.788 1.00 97.88 87 GLU A C 1
ATOM 692 O O . GLU A 1 87 ? -2.763 13.171 2.826 1.00 97.88 87 GLU A O 1
ATOM 697 N N . GLY A 1 88 ? -3.274 11.360 4.028 1.00 97.31 88 GLY A N 1
ATOM 698 C CA . GLY A 1 88 ? -4.380 10.970 3.161 1.00 97.31 88 GLY A CA 1
ATOM 699 C C . GLY A 1 88 ? -4.916 9.571 3.437 1.00 97.31 88 GLY A C 1
ATOM 700 O O . GLY A 1 88 ? -4.474 8.866 4.339 1.00 97.31 88 GLY A O 1
ATOM 701 N N . LYS A 1 89 ? -5.905 9.153 2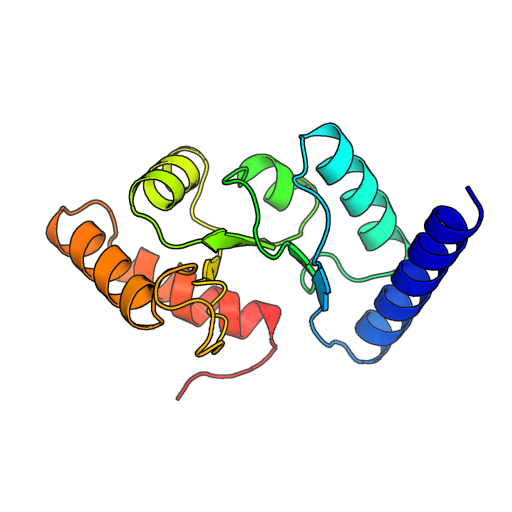.644 1.00 97.88 89 LYS A N 1
ATOM 702 C CA . LYS A 1 89 ? -6.613 7.868 2.816 1.00 97.88 89 LYS A CA 1
ATOM 703 C C . LYS A 1 89 ? -6.339 6.861 1.698 1.00 97.88 89 LYS A C 1
ATOM 705 O O . LYS A 1 89 ? -6.858 5.752 1.738 1.00 97.88 89 LYS A O 1
ATOM 710 N N . ARG A 1 90 ? -5.523 7.226 0.702 1.00 98.12 90 ARG A N 1
ATOM 711 C CA . ARG A 1 90 ? -5.184 6.387 -0.459 1.00 98.12 90 ARG A CA 1
ATOM 712 C C . ARG A 1 90 ? -4.081 5.377 -0.112 1.00 98.12 90 ARG A C 1
ATOM 714 O O . ARG A 1 90 ? -2.976 5.440 -0.643 1.00 98.12 90 ARG A O 1
ATOM 721 N N . PHE A 1 91 ? -4.373 4.467 0.816 1.00 98.62 91 PHE A N 1
ATOM 722 C CA . PHE A 1 91 ? -3.449 3.431 1.287 1.00 98.62 91 PHE A CA 1
ATOM 723 C C . PHE A 1 91 ? -4.170 2.127 1.627 1.00 98.62 91 PHE A C 1
ATOM 725 O O . PHE A 1 91 ? -5.362 2.127 1.917 1.00 98.62 91 PHE A O 1
ATOM 732 N N . LEU A 1 92 ? -3.425 1.021 1.641 1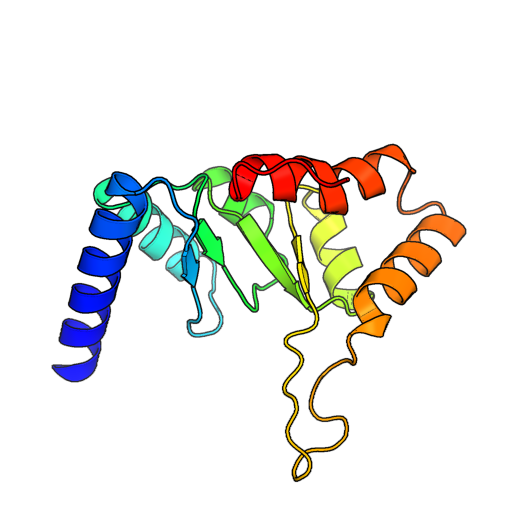.00 98.50 92 LEU A N 1
ATOM 733 C CA . LEU A 1 92 ? -3.897 -0.284 2.103 1.00 98.50 92 LEU A CA 1
ATOM 734 C C . LEU A 1 92 ? -3.401 -0.573 3.523 1.00 98.50 92 LEU A C 1
ATOM 736 O O . LEU A 1 92 ? -2.379 -0.045 3.969 1.00 98.50 92 LEU A O 1
ATOM 740 N N . MET A 1 93 ? -4.113 -1.445 4.235 1.00 97.94 93 MET A N 1
ATOM 741 C CA . MET A 1 93 ? -3.696 -1.946 5.543 1.00 97.94 93 MET A CA 1
ATOM 742 C C . MET A 1 93 ? -3.266 -3.406 5.442 1.00 97.94 93 MET A C 1
ATOM 744 O O . MET A 1 93 ? -3.987 -4.233 4.890 1.00 97.94 93 MET A O 1
ATOM 748 N N . GLU A 1 94 ? -2.140 -3.746 6.059 1.00 96.19 94 GLU A N 1
ATOM 749 C CA . GLU A 1 94 ? -1.624 -5.115 6.076 1.00 96.19 94 GLU A CA 1
ATOM 750 C C . GLU A 1 94 ? -1.126 -5.536 7.456 1.00 96.19 94 GLU A C 1
ATOM 752 O O . GLU A 1 94 ? -0.986 -4.734 8.382 1.00 96.19 94 GLU A O 1
ATOM 757 N N . THR A 1 95 ? -0.848 -6.826 7.603 1.00 92.69 95 THR A N 1
ATOM 758 C CA . THR A 1 95 ? -0.200 -7.369 8.797 1.00 92.69 95 THR A CA 1
ATOM 759 C C . THR A 1 95 ? 1.227 -7.828 8.574 1.00 92.69 95 THR A C 1
ATOM 761 O O . THR A 1 95 ? 1.958 -7.930 9.557 1.00 92.69 95 THR A O 1
ATOM 764 N N . ASP A 1 96 ? 1.591 -8.120 7.322 1.00 87.94 96 ASP A N 1
ATOM 765 C CA . ASP A 1 96 ? 2.810 -8.858 6.981 1.00 87.94 96 ASP A CA 1
ATOM 766 C C . ASP A 1 96 ? 2.938 -10.135 7.838 1.00 87.94 96 ASP A C 1
ATOM 768 O O . ASP A 1 96 ? 3.918 -10.364 8.541 1.00 87.94 96 ASP A O 1
ATOM 772 N N . TYR A 1 97 ? 1.845 -10.909 7.917 1.00 82.88 97 TYR A N 1
ATOM 773 C CA . TYR A 1 97 ? 1.794 -12.072 8.800 1.00 82.88 97 TYR A CA 1
ATOM 774 C C . TYR A 1 97 ? 2.620 -13.213 8.201 1.00 82.88 97 TYR A C 1
ATOM 776 O O . TYR A 1 97 ? 2.295 -13.720 7.131 1.00 82.88 97 TYR A O 1
ATOM 784 N N . ILE A 1 98 ? 3.651 -13.630 8.927 1.00 76.44 98 ILE A N 1
ATOM 785 C CA . ILE A 1 98 ? 4.454 -14.817 8.661 1.00 76.44 98 ILE A CA 1
ATOM 786 C C . ILE A 1 98 ? 3.960 -15.946 9.571 1.00 76.44 98 ILE A C 1
ATOM 788 O O . ILE A 1 98 ? 3.954 -15.802 10.796 1.00 76.44 98 ILE A O 1
ATOM 792 N N . ASP A 1 99 ? 3.575 -17.068 8.965 1.00 71.62 99 ASP A N 1
ATOM 793 C CA . ASP A 1 99 ? 3.159 -18.285 9.670 1.00 71.62 99 ASP A CA 1
ATOM 794 C C . ASP A 1 99 ? 4.379 -19.155 10.022 1.00 71.62 99 ASP A C 1
ATOM 796 O O . ASP A 1 99 ? 4.590 -20.233 9.470 1.00 71.62 99 ASP A O 1
ATOM 800 N N . ASP A 1 100 ? 5.241 -18.625 10.894 1.00 74.44 100 ASP A N 1
ATOM 801 C CA . ASP A 1 100 ? 6.474 -19.280 11.341 1.00 74.44 100 ASP A CA 1
ATOM 802 C C . ASP A 1 100 ? 6.382 -19.652 12.829 1.00 74.44 100 ASP A C 1
ATOM 804 O O . ASP A 1 100 ? 6.443 -18.795 13.719 1.00 74.44 100 ASP A O 1
ATOM 808 N N . ASN A 1 101 ? 6.246 -20.957 13.087 1.00 72.75 101 ASN A N 1
ATOM 809 C CA . ASN A 1 101 ? 6.158 -21.532 14.432 1.00 72.75 101 ASN A CA 1
ATOM 810 C C . ASN A 1 101 ? 7.415 -21.282 15.279 1.00 72.75 101 ASN A C 1
ATOM 812 O O . ASN A 1 101 ? 7.324 -21.307 16.507 1.00 72.75 101 ASN A O 1
ATOM 816 N N . GLU A 1 102 ? 8.572 -21.024 14.661 1.00 80.31 102 GLU A N 1
ATOM 817 C CA . GLU A 1 102 ? 9.811 -20.694 15.374 1.00 80.31 102 GLU A CA 1
ATOM 818 C C . GLU A 1 102 ? 9.847 -19.225 15.824 1.00 80.31 102 GLU A C 1
ATOM 820 O O . GLU A 1 102 ? 10.639 -18.853 16.693 1.00 80.31 102 GLU A O 1
ATOM 825 N N . ARG A 1 103 ? 8.962 -18.376 15.280 1.00 67.56 103 ARG A N 1
ATOM 826 C CA . ARG A 1 103 ? 8.915 -16.927 15.538 1.00 67.56 103 ARG A CA 1
ATOM 827 C C . ARG A 1 103 ? 7.540 -16.449 16.035 1.00 67.56 103 ARG A C 1
ATOM 829 O O . ARG A 1 103 ? 6.988 -15.485 15.486 1.00 67.56 103 ARG A O 1
ATOM 836 N N . PRO A 1 104 ? 6.979 -17.043 17.110 1.00 65.44 104 PRO A N 1
ATOM 837 C CA . PRO A 1 104 ? 5.664 -16.663 17.611 1.00 65.44 104 PRO A CA 1
ATOM 838 C C . PRO A 1 104 ? 5.641 -15.184 18.026 1.00 65.44 104 PRO A C 1
ATOM 840 O O . PRO A 1 104 ? 6.417 -14.736 18.868 1.00 65.44 104 PRO A O 1
ATOM 843 N N . GLY A 1 105 ? 4.737 -14.408 17.422 1.00 63.44 105 GLY A N 1
ATOM 844 C CA . GLY A 1 105 ? 4.547 -12.986 17.731 1.00 63.44 105 GLY A CA 1
ATOM 845 C C . GLY A 1 105 ? 5.539 -12.018 17.074 1.00 63.44 105 GLY A C 1
ATOM 846 O O . GLY A 1 105 ? 5.488 -10.824 17.370 1.00 63.44 105 GLY A O 1
ATOM 847 N N . ALA A 1 106 ? 6.410 -12.481 16.167 1.00 64.25 106 ALA A N 1
ATOM 848 C CA . ALA A 1 106 ? 7.319 -11.603 15.417 1.00 64.25 106 ALA A CA 1
ATOM 849 C C . ALA A 1 106 ? 6.584 -10.607 14.497 1.00 64.25 106 ALA A C 1
ATOM 851 O O . ALA A 1 106 ? 7.112 -9.545 14.166 1.00 64.25 106 ALA A O 1
ATOM 852 N N . VAL A 1 107 ? 5.349 -10.937 14.126 1.00 68.50 107 VAL A N 1
ATOM 853 C CA . VAL A 1 107 ? 4.482 -10.183 13.220 1.00 68.50 107 VAL A CA 1
ATOM 854 C C . VAL A 1 107 ? 3.146 -9.884 13.893 1.00 68.50 107 VAL A C 1
ATOM 856 O O . VAL A 1 107 ? 2.738 -10.551 14.849 1.00 68.50 107 VAL A O 1
ATOM 859 N N . VAL A 1 108 ? 2.437 -8.862 13.415 1.00 77.25 108 VAL A N 1
ATOM 860 C CA . VAL A 1 108 ? 1.086 -8.599 13.918 1.00 77.25 108 VAL A CA 1
ATOM 861 C C . VAL A 1 108 ? 0.133 -9.657 13.353 1.00 77.25 108 VAL A C 1
ATOM 863 O O . VAL A 1 108 ? 0.160 -9.960 12.168 1.00 77.25 108 VAL A O 1
ATOM 866 N N . GLY A 1 109 ? -0.702 -10.269 14.195 1.00 85.56 109 GLY A N 1
ATOM 867 C CA . GLY A 1 109 ? -1.609 -11.332 13.742 1.00 85.56 109 GLY A CA 1
ATOM 868 C C . GLY A 1 109 ? -2.691 -10.804 12.789 1.00 85.56 109 GLY A C 1
ATOM 869 O O . GLY A 1 109 ? -3.057 -9.632 12.912 1.00 85.56 109 GLY A O 1
ATOM 870 N N . PRO A 1 110 ? -3.296 -11.643 11.926 1.00 86.50 110 PRO A N 1
ATOM 871 C CA . PRO A 1 110 ? -4.245 -11.218 10.882 1.00 86.50 110 PRO A CA 1
ATOM 872 C C . PRO A 1 110 ? -5.460 -10.441 11.420 1.00 86.50 110 PRO A C 1
ATOM 874 O O . PRO A 1 110 ? -6.008 -9.570 10.753 1.00 86.50 110 PRO A O 1
ATOM 877 N N . LYS A 1 111 ? -5.840 -10.663 12.687 1.00 92.50 111 LYS A N 1
ATOM 878 C CA . LYS A 1 111 ? -6.899 -9.898 13.374 1.00 92.50 111 LYS A CA 1
ATOM 879 C C . LYS A 1 111 ? -6.548 -8.420 13.611 1.00 92.50 111 LYS A C 1
ATOM 881 O O . LYS A 1 111 ? -7.398 -7.676 14.092 1.00 92.50 111 LYS A O 1
ATOM 886 N N . THR A 1 112 ? -5.318 -7.989 13.343 1.00 94.50 112 THR A N 1
ATOM 887 C CA . THR A 1 112 ? -4.858 -6.625 13.637 1.00 94.50 112 THR A CA 1
ATOM 888 C C . THR A 1 112 ? -5.491 -5.595 12.706 1.00 94.50 112 THR A C 1
ATOM 890 O O . THR A 1 112 ? -5.957 -4.577 13.206 1.00 94.50 112 THR A O 1
ATOM 893 N N . VAL A 1 113 ? -5.613 -5.877 11.402 1.00 97.50 113 VAL A N 1
ATOM 894 C CA . VAL A 1 113 ? -6.295 -4.981 10.444 1.00 97.50 113 VAL A CA 1
ATOM 895 C C . VAL A 1 113 ? -7.729 -4.643 10.893 1.00 97.50 113 VAL A C 1
ATOM 897 O O . VAL A 1 113 ? -8.017 -3.458 11.104 1.00 97.50 113 VAL A O 1
ATOM 900 N N . PRO A 1 114 ? -8.627 -5.623 11.142 1.00 97.62 114 PRO A N 1
ATOM 901 C CA . PRO A 1 114 ? -9.986 -5.310 11.581 1.00 97.62 114 PRO A CA 1
ATOM 902 C C . PRO A 1 114 ? -10.034 -4.694 12.986 1.00 97.62 114 PRO A C 1
ATOM 904 O O . PRO A 1 114 ? -10.865 -3.823 13.234 1.00 97.62 114 PRO A O 1
ATOM 907 N N . LYS A 1 115 ? -9.138 -5.077 13.912 1.00 97.75 115 LYS A N 1
ATOM 908 C CA . LYS A 1 115 ? -9.082 -4.475 15.259 1.00 97.75 115 LYS A CA 1
ATOM 909 C C . LYS A 1 115 ? -8.698 -2.997 15.221 1.00 97.75 115 LYS A C 1
ATOM 911 O O . LYS A 1 115 ? -9.349 -2.194 15.887 1.00 97.75 115 LYS A O 1
ATOM 916 N N . THR A 1 116 ? -7.664 -2.639 14.463 1.00 98.25 116 THR A N 1
ATOM 917 C CA . THR A 1 116 ? -7.225 -1.246 14.315 1.00 98.25 116 THR A CA 1
ATOM 918 C C . THR A 1 116 ? -8.301 -0.424 13.616 1.00 98.25 116 THR A C 1
ATOM 920 O O . THR A 1 116 ? -8.667 0.634 14.120 1.00 98.25 116 THR A O 1
ATOM 923 N N . THR A 1 117 ? -8.887 -0.946 12.535 1.00 98.50 117 THR A N 1
ATOM 924 C CA . THR A 1 117 ? -9.992 -0.288 11.820 1.00 98.50 117 THR A CA 1
ATOM 925 C C . THR A 1 117 ? -11.179 -0.019 12.747 1.00 98.50 117 THR A C 1
ATOM 927 O O . THR A 1 117 ? -11.620 1.122 12.865 1.00 98.50 117 THR A O 1
ATOM 930 N N . LYS A 1 118 ? -11.643 -1.038 13.488 1.00 98.62 118 LYS A N 1
ATOM 931 C CA . LYS A 1 118 ? -12.740 -0.901 14.458 1.00 98.62 118 LYS A CA 1
ATOM 932 C C . LYS A 1 118 ? -12.426 0.137 15.536 1.00 98.62 118 LYS A C 1
ATOM 934 O O . LYS A 1 118 ? -13.265 0.980 15.831 1.00 98.62 118 LYS A O 1
ATOM 939 N N . LYS A 1 119 ? -11.215 0.111 16.094 1.00 98.56 119 LYS A N 1
ATOM 940 C CA . LYS A 1 119 ? -10.794 1.070 17.123 1.00 98.56 119 LYS A CA 1
ATOM 941 C C . LYS A 1 119 ? -10.807 2.511 16.608 1.00 98.56 119 LYS A C 1
ATOM 943 O O . LYS A 1 119 ? -11.223 3.408 17.334 1.00 98.56 119 LYS A O 1
ATOM 948 N N . LEU A 1 120 ? -10.338 2.748 15.384 1.00 98.62 120 LEU A N 1
ATOM 949 C CA . LEU A 1 120 ? -10.336 4.084 14.781 1.00 98.62 120 LEU A CA 1
ATOM 950 C C . LEU A 1 120 ? -11.755 4.556 14.430 1.00 98.62 120 LEU A C 1
ATOM 952 O O . LEU A 1 120 ? -12.055 5.734 14.609 1.00 98.62 120 LEU A O 1
ATOM 956 N N . PHE A 1 121 ? -12.637 3.643 14.018 1.00 98.75 121 PHE A N 1
ATOM 957 C CA . PHE A 1 121 ? -14.061 3.923 13.821 1.00 98.75 121 PHE A CA 1
ATOM 958 C C . PHE A 1 121 ? -14.759 4.330 15.125 1.00 98.75 121 PHE A C 1
ATOM 960 O O . PHE A 1 121 ? -15.405 5.370 15.188 1.00 98.75 121 PHE A O 1
ATOM 967 N N . GLU A 1 122 ? -14.576 3.556 16.199 1.00 98.56 122 GLU A N 1
ATOM 968 C CA . GLU A 1 122 ? -15.158 3.842 17.522 1.00 98.56 122 GLU A CA 1
ATOM 969 C C . GLU A 1 122 ? -14.665 5.174 18.110 1.00 98.56 122 GLU A C 1
ATOM 971 O O . GLU A 1 122 ? -15.376 5.817 18.877 1.00 98.56 122 GLU A O 1
ATOM 976 N N . LYS A 1 123 ? -13.458 5.610 17.728 1.00 98.31 123 LYS A N 1
ATOM 977 C CA . LYS A 1 123 ? -12.892 6.918 18.087 1.00 98.31 123 LYS A CA 1
ATOM 978 C C . LYS A 1 123 ? -13.372 8.073 17.198 1.00 98.31 123 LYS A C 1
ATOM 980 O O . LYS A 1 123 ? -12.970 9.206 17.441 1.00 98.31 123 LYS A O 1
ATOM 985 N N . GLY A 1 124 ? -14.167 7.803 16.162 1.00 98.31 124 GLY A N 1
ATOM 986 C CA . GLY A 1 124 ? -14.599 8.803 15.182 1.00 98.31 124 GLY A CA 1
ATOM 987 C C . GLY A 1 124 ? -13.485 9.305 14.255 1.00 98.31 124 GLY A C 1
ATOM 988 O O . GLY A 1 124 ? -13.639 10.352 13.639 1.00 98.31 124 GLY A O 1
ATOM 989 N N . ILE A 1 125 ? -12.359 8.587 14.169 1.00 98.50 125 ILE A N 1
ATOM 990 C CA . ILE A 1 125 ? -11.216 8.945 13.311 1.00 98.50 125 ILE A CA 1
ATOM 991 C C . ILE A 1 125 ? -11.448 8.468 11.872 1.00 98.50 125 ILE A C 1
ATOM 993 O O . ILE A 1 125 ? -11.063 9.149 10.927 1.00 98.50 125 ILE A O 1
ATOM 997 N N . LEU A 1 126 ? -12.079 7.302 11.711 1.00 98.62 126 LEU A N 1
ATOM 998 C CA . LEU A 1 126 ? -12.546 6.801 10.420 1.00 98.62 126 LEU A CA 1
ATOM 999 C C . LEU A 1 126 ? -14.071 6.850 10.376 1.00 98.62 126 LEU A C 1
ATOM 1001 O O . LEU A 1 126 ? -14.731 6.441 11.331 1.00 98.62 126 LEU A O 1
ATOM 1005 N N . SER A 1 127 ? -14.619 7.303 9.254 1.00 98.62 127 SER A N 1
ATOM 1006 C CA . SER A 1 127 ? -16.035 7.141 8.907 1.00 98.62 127 SER A CA 1
ATOM 1007 C C . SER A 1 127 ? -16.298 5.775 8.256 1.00 98.62 127 SER A C 1
ATOM 1009 O O . SER A 1 127 ? -15.365 5.021 7.971 1.00 98.62 127 SER A O 1
ATOM 1011 N N . LYS A 1 128 ? -17.569 5.427 8.010 1.00 98.44 128 LYS A N 1
ATOM 1012 C CA . LYS A 1 128 ? -17.896 4.195 7.268 1.00 98.44 128 LYS A CA 1
ATOM 1013 C C . LYS A 1 128 ? -17.416 4.283 5.823 1.00 98.44 128 LYS A C 1
ATOM 1015 O O . LYS A 1 128 ? -16.943 3.294 5.280 1.00 98.44 128 LYS A O 1
ATOM 1020 N N . GLU A 1 129 ? -17.507 5.472 5.247 1.00 98.56 129 GLU A N 1
ATOM 1021 C CA . GLU A 1 129 ? -17.073 5.803 3.898 1.00 98.56 129 GLU A CA 1
ATOM 1022 C C . GLU A 1 129 ? -15.553 5.646 3.768 1.00 98.56 129 GLU A C 1
ATOM 1024 O O . GLU A 1 129 ? -15.078 5.072 2.795 1.00 98.56 129 GLU A O 1
ATOM 1029 N N . ASP A 1 130 ? -14.782 6.057 4.782 1.00 98.62 130 ASP A N 1
ATOM 1030 C CA . ASP A 1 130 ? -13.327 5.854 4.793 1.00 98.62 130 ASP A CA 1
ATOM 1031 C C . ASP A 1 130 ? -12.952 4.368 4.866 1.00 98.62 130 ASP A C 1
ATOM 1033 O O . ASP A 1 130 ? -12.009 3.924 4.214 1.00 98.62 130 ASP A O 1
ATOM 1037 N N . ILE A 1 131 ? -13.686 3.592 5.669 1.00 98.50 131 ILE A N 1
ATOM 1038 C CA . ILE A 1 131 ? -13.475 2.144 5.814 1.00 98.50 131 ILE A CA 1
ATOM 1039 C C . ILE A 1 131 ? -13.777 1.434 4.497 1.00 98.50 131 ILE A C 1
ATOM 1041 O O . ILE A 1 131 ? -12.985 0.601 4.060 1.00 98.50 131 ILE A O 1
ATOM 1045 N N . ASP A 1 132 ? -14.902 1.771 3.873 1.00 98.38 132 ASP A N 1
ATOM 1046 C CA . ASP A 1 132 ? -15.306 1.246 2.573 1.00 98.38 132 ASP A CA 1
ATOM 1047 C C . ASP A 1 132 ? -14.292 1.606 1.478 1.00 98.38 132 ASP A C 1
ATOM 1049 O O . ASP A 1 132 ? -13.872 0.742 0.707 1.00 98.38 132 ASP A O 1
ATOM 1053 N N . TYR A 1 133 ? -13.811 2.851 1.475 1.00 98.62 133 TYR A N 1
ATOM 1054 C CA . TYR A 1 133 ? -12.783 3.303 0.547 1.00 98.62 133 TYR A CA 1
ATOM 1055 C C . TYR A 1 133 ? -11.491 2.481 0.683 1.00 98.62 133 TYR A C 1
ATOM 1057 O O . TYR A 1 133 ? -11.021 1.895 -0.291 1.00 98.62 133 TYR A O 1
ATOM 1065 N N . ILE A 1 134 ? -10.948 2.381 1.901 1.00 98.38 134 ILE 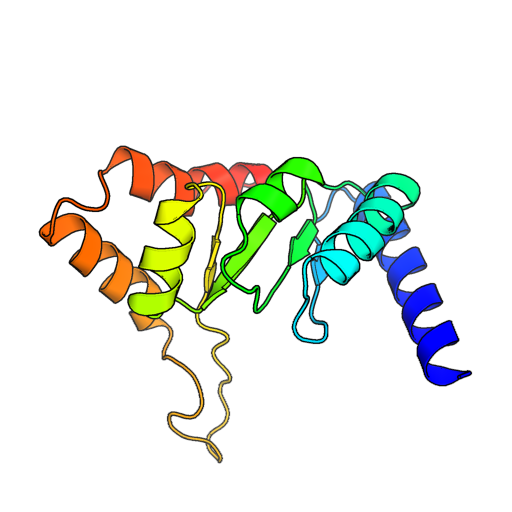A N 1
ATOM 1066 C CA . ILE A 1 134 ? -9.660 1.721 2.167 1.00 98.38 134 ILE A CA 1
ATOM 1067 C C . ILE A 1 134 ? -9.727 0.205 1.934 1.00 98.38 134 ILE A C 1
ATOM 1069 O O . ILE A 1 134 ? -8.810 -0.367 1.346 1.00 98.38 134 ILE A O 1
ATOM 1073 N N . HIS A 1 135 ? -10.783 -0.458 2.416 1.00 97.62 135 HIS A N 1
ATOM 1074 C CA . HIS A 1 135 ? -10.835 -1.926 2.463 1.00 97.62 135 HIS A CA 1
ATOM 1075 C C . HIS A 1 135 ? -11.560 -2.568 1.286 1.00 97.62 135 HIS A C 1
ATOM 1077 O O . HIS A 1 135 ? -11.313 -3.741 1.015 1.00 97.62 135 HIS A O 1
ATOM 1083 N N . ARG A 1 136 ? -12.433 -1.831 0.591 1.00 97.94 136 ARG A N 1
ATOM 1084 C CA . ARG A 1 136 ? -13.148 -2.340 -0.581 1.00 97.94 136 ARG A CA 1
ATOM 1085 C C . ARG A 1 136 ? -12.733 -1.608 -1.845 1.00 97.94 136 ARG A C 1
ATOM 1087 O O . ARG A 1 136 ? -12.112 -2.221 -2.703 1.00 97.94 136 ARG A O 1
ATOM 1094 N N . HIS A 1 137 ? -13.015 -0.310 -1.945 1.00 98.38 137 HIS A N 1
ATOM 1095 C CA . HIS A 1 137 ? -12.849 0.431 -3.199 1.00 98.38 137 HIS A CA 1
ATOM 1096 C C . HIS A 1 137 ? -11.420 0.358 -3.753 1.00 98.38 137 HIS A C 1
ATOM 1098 O O . HIS A 1 137 ? -11.235 -0.002 -4.913 1.00 98.38 137 HIS A O 1
ATOM 1104 N N . LEU A 1 138 ? -10.406 0.636 -2.924 1.00 98.31 138 LEU A N 1
ATOM 1105 C CA . LEU A 1 138 ? -9.007 0.564 -3.355 1.00 98.31 138 LEU A CA 1
ATOM 1106 C C . LEU A 1 138 ? -8.595 -0.857 -3.761 1.00 98.31 138 LEU A C 1
ATOM 1108 O O . LEU A 1 138 ? -7.848 -1.033 -4.719 1.00 98.31 138 LEU A O 1
ATOM 1112 N N . ILE A 1 139 ? -9.084 -1.883 -3.061 1.00 97.69 139 ILE A N 1
ATOM 1113 C CA . ILE A 1 139 ? -8.794 -3.281 -3.403 1.00 97.69 139 ILE A CA 1
ATOM 1114 C C . ILE A 1 139 ? -9.423 -3.644 -4.751 1.00 97.69 139 ILE A C 1
ATOM 1116 O O . ILE A 1 139 ? -8.744 -4.209 -5.606 1.00 97.69 139 ILE A O 1
ATOM 1120 N N . GLU A 1 140 ? -10.683 -3.285 -4.973 1.00 97.94 140 GLU A N 1
ATOM 1121 C CA . GLU A 1 140 ? -11.381 -3.524 -6.239 1.00 97.94 140 GLU A CA 1
ATOM 1122 C C . GLU A 1 140 ? -10.703 -2.787 -7.403 1.00 97.94 140 GLU A C 1
ATOM 1124 O O . GLU A 1 140 ? -10.447 -3.386 -8.449 1.00 97.94 140 GLU A O 1
ATOM 1129 N N . GLU A 1 141 ? -10.314 -1.523 -7.206 1.00 97.12 141 GLU A N 1
ATOM 1130 C CA . GLU A 1 141 ? -9.598 -0.710 -8.199 1.00 97.12 141 GLU A CA 1
ATOM 1131 C C . GLU A 1 141 ? -8.236 -1.329 -8.572 1.00 97.12 141 GLU A C 1
ATOM 1133 O O . GLU A 1 141 ? -7.919 -1.551 -9.752 1.00 97.12 141 GLU A O 1
ATOM 1138 N N . ILE A 1 142 ? -7.426 -1.653 -7.560 1.00 97.88 142 ILE A N 1
ATOM 1139 C CA . ILE A 1 142 ? -6.074 -2.178 -7.753 1.00 97.88 142 ILE A CA 1
ATOM 1140 C C . ILE A 1 142 ? -6.139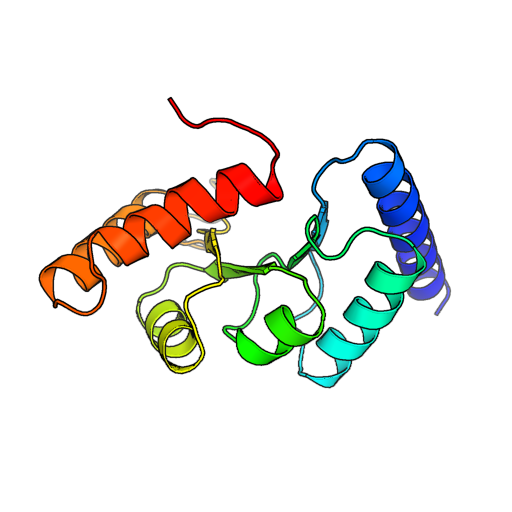 -3.577 -8.359 1.00 97.88 142 ILE A C 1
ATOM 1142 O O . ILE A 1 142 ? -5.502 -3.826 -9.380 1.00 97.88 142 ILE A O 1
ATOM 1146 N N . TYR A 1 143 ? -6.925 -4.493 -7.796 1.00 96.88 143 TYR A N 1
ATOM 1147 C CA . TYR A 1 143 ? -6.936 -5.895 -8.224 1.00 96.88 143 TYR A CA 1
ATOM 1148 C C . TYR A 1 143 ? -7.873 -6.179 -9.399 1.00 96.88 143 TYR A C 1
ATOM 1150 O O . TYR A 1 143 ? -7.720 -7.215 -10.040 1.00 96.88 143 TYR A O 1
ATOM 1158 N N . GLY A 1 144 ?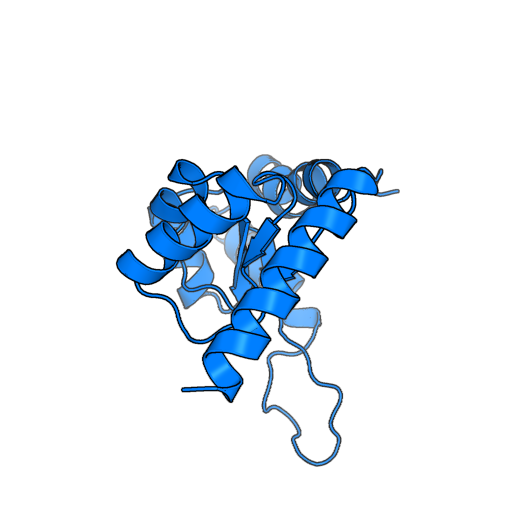 -8.777 -5.258 -9.744 1.00 95.69 144 GLY A N 1
ATOM 1159 C CA . GLY A 1 144 ? -9.762 -5.476 -10.805 1.00 95.69 144 GLY A CA 1
ATOM 1160 C C . GLY A 1 144 ? -10.739 -6.601 -10.461 1.00 95.69 144 GLY A C 1
ATOM 1161 O O . GLY A 1 144 ? -11.071 -7.408 -11.326 1.00 95.69 144 GLY A O 1
ATOM 1162 N N . ILE A 1 145 ? -11.137 -6.678 -9.191 1.00 95.75 145 ILE A N 1
ATOM 1163 C CA . ILE A 1 145 ? -12.071 -7.674 -8.655 1.00 95.75 145 ILE A CA 1
ATOM 1164 C C . ILE A 1 145 ? -13.303 -6.981 -8.070 1.00 95.75 145 ILE A C 1
ATOM 1166 O O . ILE A 1 145 ? -13.293 -5.770 -7.876 1.00 95.75 145 ILE A O 1
ATOM 1170 N N . GLU A 1 146 ? -14.327 -7.766 -7.753 1.00 94.62 146 GLU A N 1
ATOM 1171 C CA . GLU A 1 146 ? -15.493 -7.352 -6.972 1.00 94.62 146 GLU A CA 1
ATOM 1172 C C . GLU A 1 146 ? -15.501 -8.168 -5.676 1.00 94.62 146 GLU A C 1
ATOM 1174 O O . GLU A 1 146 ? -15.378 -9.398 -5.714 1.00 94.62 146 GLU A O 1
ATOM 1179 N N . LEU A 1 147 ? -15.570 -7.495 -4.527 1.00 87.81 147 LEU A N 1
ATOM 1180 C CA . LEU A 1 147 ? -15.660 -8.163 -3.231 1.00 87.81 147 LEU A CA 1
ATOM 1181 C C . LEU A 1 147 ? -17.135 -8.443 -2.913 1.00 87.81 147 LEU A C 1
ATOM 1183 O O . LEU A 1 147 ? -17.954 -7.528 -2.897 1.00 87.81 147 LEU A O 1
ATOM 1187 N N . ILE A 1 148 ? -17.448 -9.720 -2.670 1.00 75.00 148 ILE A N 1
ATOM 1188 C CA . ILE A 1 148 ? -18.799 -10.238 -2.382 1.00 75.00 148 ILE A CA 1
ATOM 1189 C C . ILE A 1 148 ? -19.077 -10.218 -0.878 1.00 75.00 148 ILE A C 1
ATOM 1191 O O . ILE A 1 148 ? -18.173 -10.635 -0.113 1.00 75.00 148 ILE A O 1
#

Radius of gyration: 16.03 Å; chains: 1; bounding box: 46×34×38 Å

Sequence (148 aa):
NEIIDLSNQFLIEVLKVSKKLKCPVQLHTETFDESKFLEIGELVKKYGEPSKVIKHFSPPMISICESIGIYPSIVAREKNILKALEEGKRFLMETDYIDDNERPGAVVGPKTVPKTTKKLFEKGILSKEDIDYIHRHLIEEIYGIELI

pLDDT: mean 94.37, std 7.63, range [63.44, 98.75]

Secondary structure (DSSP, 8-state):
-HHHHHHHHHHHHHHHHHHHHT--EEE--SPP-HHHHHHHHHHHHHHS-GGGEEETT--S-HHHHHHTT-EEEEE--HHHHHHHHHH-S--EEE------TTSTTSS--TTHHHHHHHHHHHTTSS-HHHHHIIIIIHHHHHHT----

Foldseek 3Di:
DVVVVVVLVVVLVVQQVCQVVVAADEDDDPADDLVVLVVVLVSNVVRHPQLRYEDECYQLPQQSSVVSSHEYEHALDLVRVVSNVVRHLRYEYDWPDDPDPVQPPPIDDRCSNVVSVVVCVVVVNDDPVSVCCHPAVSCCSNGVDHDD